Protein AF-A0A838S8C2-F1 (afdb_monomer_lite)

Secondary structure (DSSP, 8-state):
--TTHHHHHHHHHHHH-GGGTT--EE---HHHHHHHHHTT--EE-HHHHHHHHHHHTSS-HHHHHHHHHHHHHTT------SSGGGGG-

Radius of gyration: 14.77 Å; chains: 1; bounding box: 33×30×34 Å

Sequence (89 aa):
PLQHLGEAETCVVIKEWAAFDGSWWISDDREALRYARFQGITTYETIDLLSMAVADGDVTDKQAYEVVLHMSEKGRSLRLPRSASDLRR

pLDDT: mean 92.34, std 7.64, range [55.12, 98.38]

Foldseek 3Di:
DCPCVVLVVVLCCCQPPPVNDQPEAEDQPPVSVVVSVVSVHHYDYLLLVQLVCCCVVVDPLVVSLVVQVVCVVVVDNHDHDPDSVVSPD

Structure (mmCIF, N/CA/C/O backbone):
data_AF-A0A838S8C2-F1
#
_entry.id   AF-A0A838S8C2-F1
#
loop_
_atom_site.group_PDB
_atom_site.id
_atom_site.type_symbol
_atom_site.label_atom_id
_atom_site.label_alt_id
_atom_site.label_comp_id
_atom_site.label_asym_id
_atom_site.label_entity_id
_atom_site.label_seq_id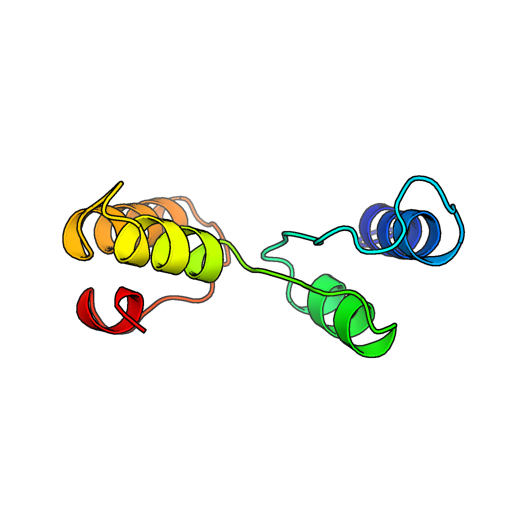
_atom_site.pdbx_PDB_ins_code
_atom_site.Cartn_x
_atom_site.Cartn_y
_atom_site.Cartn_z
_atom_site.occupancy
_atom_site.B_iso_or_equiv
_atom_site.auth_seq_id
_atom_site.auth_comp_id
_atom_site.auth_asym_id
_atom_site.auth_atom_id
_atom_site.pdbx_PDB_model_num
ATOM 1 N N . PRO A 1 1 ? 16.153 16.459 -6.404 1.00 55.12 1 PRO A N 1
ATOM 2 C CA . PRO A 1 1 ? 15.523 15.821 -7.588 1.00 55.12 1 PRO A CA 1
ATOM 3 C C . PRO A 1 1 ? 15.863 14.315 -7.744 1.00 55.12 1 PRO A C 1
ATOM 5 O O . PRO A 1 1 ? 16.077 13.852 -8.854 1.00 55.12 1 PRO A O 1
ATOM 8 N N . LEU A 1 2 ? 15.878 13.546 -6.641 1.00 60.09 2 LEU A N 1
ATOM 9 C CA . LEU A 1 2 ? 16.083 12.080 -6.629 1.00 60.09 2 LEU A CA 1
ATOM 10 C C . LEU A 1 2 ? 15.059 11.354 -5.735 1.00 60.09 2 LEU A C 1
ATOM 12 O O . LEU A 1 2 ? 15.156 10.153 -5.530 1.00 60.09 2 LEU A O 1
ATOM 16 N N . GLN A 1 3 ? 14.093 12.090 -5.174 1.00 64.75 3 GLN A N 1
ATOM 17 C CA . GLN A 1 3 ? 13.230 11.611 -4.091 1.00 64.75 3 GLN A CA 1
ATOM 18 C C . GLN A 1 3 ? 12.249 10.505 -4.522 1.00 64.75 3 GLN A C 1
ATOM 20 O O . GLN A 1 3 ? 11.663 9.887 -3.649 1.00 64.75 3 GLN A O 1
ATOM 25 N N . HIS A 1 4 ? 12.126 10.235 -5.830 1.00 70.81 4 HIS A N 1
ATOM 26 C CA . HIS A 1 4 ? 11.259 9.189 -6.388 1.00 70.81 4 HIS A CA 1
ATOM 27 C C . HIS A 1 4 ? 11.937 8.360 -7.500 1.00 70.81 4 HIS A C 1
ATOM 29 O O . HIS A 1 4 ? 11.281 7.878 -8.427 1.00 70.81 4 HIS A O 1
ATOM 35 N N . LEU A 1 5 ? 13.278 8.292 -7.500 1.00 81.00 5 LEU A N 1
ATOM 36 C CA . LEU A 1 5 ? 14.010 7.616 -8.577 1.00 81.00 5 LEU A CA 1
ATOM 37 C C . LEU A 1 5 ? 13.734 6.106 -8.577 1.00 81.00 5 LEU A C 1
ATOM 39 O O . LEU A 1 5 ? 13.473 5.548 -9.637 1.00 81.00 5 LEU A O 1
ATOM 43 N N . GLY A 1 6 ? 13.724 5.469 -7.403 1.00 83.56 6 GLY A N 1
ATOM 44 C CA . GLY A 1 6 ? 13.500 4.025 -7.295 1.00 83.56 6 GLY A CA 1
ATOM 45 C C . GLY A 1 6 ? 12.097 3.609 -7.745 1.00 83.56 6 GLY A C 1
ATOM 46 O O . GLY A 1 6 ? 11.918 2.574 -8.382 1.00 83.56 6 GLY A O 1
ATOM 47 N N . GLU A 1 7 ? 11.093 4.441 -7.482 1.00 85.50 7 GLU A N 1
ATOM 48 C CA . GLU A 1 7 ? 9.711 4.248 -7.915 1.00 85.50 7 GLU A CA 1
ATOM 49 C C . GLU A 1 7 ? 9.585 4.370 -9.439 1.00 85.50 7 GLU A C 1
ATOM 51 O O . GLU A 1 7 ? 8.912 3.560 -10.081 1.00 85.50 7 GLU A O 1
ATOM 56 N N . ALA A 1 8 ? 10.277 5.343 -10.038 1.00 84.44 8 ALA A N 1
ATOM 57 C CA . ALA A 1 8 ? 10.338 5.490 -11.489 1.00 84.44 8 ALA A CA 1
ATOM 58 C C . ALA A 1 8 ? 11.077 4.316 -12.155 1.00 84.44 8 ALA A C 1
ATOM 60 O O . ALA A 1 8 ? 10.596 3.778 -13.152 1.00 84.44 8 ALA A O 1
ATOM 61 N N . GLU A 1 9 ? 12.204 3.879 -11.591 1.00 88.94 9 GLU A N 1
ATOM 62 C CA . GLU A 1 9 ? 12.953 2.706 -12.059 1.00 88.94 9 GLU A CA 1
ATOM 63 C C . GLU A 1 9 ? 12.114 1.427 -11.956 1.00 88.94 9 GLU A C 1
ATOM 65 O O . GLU A 1 9 ? 12.094 0.630 -12.892 1.00 88.94 9 GLU A O 1
ATOM 70 N N . THR A 1 10 ? 11.340 1.268 -10.879 1.00 90.44 10 THR A N 1
ATOM 71 C CA . THR A 1 10 ? 10.415 0.134 -10.711 1.00 90.44 10 THR A CA 1
ATOM 72 C C . THR A 1 10 ? 9.361 0.104 -11.818 1.00 90.44 10 THR A C 1
ATOM 74 O O . THR A 1 10 ? 9.104 -0.955 -12.389 1.00 90.44 10 THR A O 1
ATOM 77 N N . CYS A 1 11 ? 8.795 1.258 -12.195 1.00 88.81 11 CYS A N 1
ATOM 78 C CA . CYS A 1 11 ? 7.867 1.334 -13.329 1.00 88.81 11 CYS A CA 1
ATOM 79 C C . CYS A 1 11 ? 8.511 0.866 -14.636 1.00 88.81 11 CYS A C 1
ATOM 81 O O . CYS A 1 11 ? 7.874 0.163 -15.417 1.00 88.81 11 CYS A O 1
ATOM 83 N N . VAL A 1 12 ? 9.761 1.273 -14.883 1.00 89.44 12 VAL A N 1
ATOM 84 C CA . VAL A 1 12 ? 10.510 0.880 -16.084 1.00 89.44 12 VAL A CA 1
ATOM 85 C C . VAL A 1 12 ? 10.752 -0.626 -16.089 1.00 89.44 12 VAL A C 1
ATOM 87 O O . VAL A 1 12 ? 10.530 -1.267 -17.109 1.00 89.44 12 VAL A O 1
ATOM 90 N N . VAL A 1 13 ? 11.142 -1.207 -14.953 1.00 92.69 13 VAL A N 1
ATOM 91 C CA . VAL A 1 13 ? 11.341 -2.658 -14.827 1.00 92.69 13 VAL A CA 1
ATOM 92 C C . VAL A 1 13 ? 10.055 -3.420 -15.146 1.00 92.69 13 VAL A C 1
ATOM 94 O O . VAL A 1 13 ? 10.087 -4.323 -15.976 1.00 92.69 13 VAL A O 1
ATOM 97 N N . ILE A 1 14 ? 8.920 -3.039 -14.549 1.00 92.38 14 ILE A N 1
ATOM 98 C CA . ILE A 1 14 ? 7.635 -3.722 -14.783 1.00 92.38 14 ILE A CA 1
ATOM 99 C C . ILE A 1 14 ? 7.204 -3.617 -16.251 1.00 92.38 14 ILE A C 1
ATOM 101 O O . ILE A 1 14 ? 6.668 -4.571 -16.805 1.00 92.38 14 ILE A O 1
ATOM 105 N N . LYS A 1 15 ? 7.434 -2.464 -16.884 1.00 89.62 15 LYS A N 1
ATOM 106 C CA . LYS A 1 15 ? 6.971 -2.196 -18.248 1.00 89.62 15 LYS A CA 1
ATOM 107 C C . LYS A 1 15 ? 7.853 -2.820 -19.329 1.00 89.62 15 LYS A C 1
ATOM 109 O O . LYS A 1 15 ? 7.343 -3.290 -20.339 1.00 89.62 15 LYS A O 1
ATOM 114 N N . GLU A 1 16 ? 9.168 -2.766 -19.152 1.00 92.12 16 GLU A N 1
ATOM 115 C CA . GLU A 1 16 ? 10.117 -3.070 -20.226 1.00 92.12 16 GLU A CA 1
ATOM 116 C C . GLU A 1 16 ? 10.692 -4.488 -20.120 1.00 92.12 16 GLU A C 1
ATOM 118 O O . GLU A 1 16 ? 11.199 -5.029 -21.104 1.00 92.12 16 GLU A O 1
ATOM 123 N N . TRP A 1 17 ? 10.664 -5.108 -18.936 1.00 95.19 17 TRP A N 1
ATOM 124 C CA . TRP A 1 17 ? 11.247 -6.433 -18.745 1.00 95.19 17 TRP A CA 1
ATOM 125 C C . TRP A 1 17 ? 10.152 -7.493 -18.790 1.00 95.19 17 TRP A C 1
ATOM 127 O O . TRP A 1 17 ? 9.346 -7.607 -17.872 1.00 95.19 17 TRP A O 1
ATOM 137 N N . ALA A 1 18 ? 10.189 -8.345 -19.818 1.00 92.69 18 ALA A N 1
ATOM 138 C CA . ALA A 1 18 ? 9.193 -9.401 -20.034 1.00 92.69 18 ALA A CA 1
ATOM 139 C C . ALA A 1 18 ? 8.986 -10.337 -18.824 1.00 92.69 18 ALA A C 1
ATOM 141 O O . ALA A 1 18 ? 7.913 -10.905 -18.665 1.00 92.69 18 ALA A O 1
ATOM 142 N N . ALA A 1 19 ? 9.992 -10.488 -17.956 1.00 96.00 19 ALA A N 1
ATOM 143 C CA . ALA A 1 19 ? 9.890 -11.293 -16.737 1.00 96.00 19 ALA A CA 1
ATOM 144 C C . ALA A 1 19 ? 8.908 -10.724 -15.692 1.00 96.00 19 ALA A C 1
ATOM 146 O O . ALA A 1 19 ? 8.499 -11.457 -14.796 1.00 96.00 19 ALA A O 1
ATOM 147 N N . PHE A 1 20 ? 8.556 -9.441 -15.794 1.00 92.88 20 PHE A N 1
ATOM 148 C CA . PHE A 1 20 ? 7.666 -8.742 -14.869 1.00 92.88 20 PHE A CA 1
ATOM 149 C C . PHE A 1 20 ? 6.351 -8.290 -15.519 1.00 92.88 20 PHE A C 1
ATOM 151 O O . PHE A 1 20 ? 5.548 -7.636 -14.849 1.00 92.88 20 PHE A O 1
ATOM 158 N N . ASP A 1 21 ? 6.095 -8.668 -16.774 1.00 90.62 21 ASP A N 1
ATOM 159 C CA . ASP A 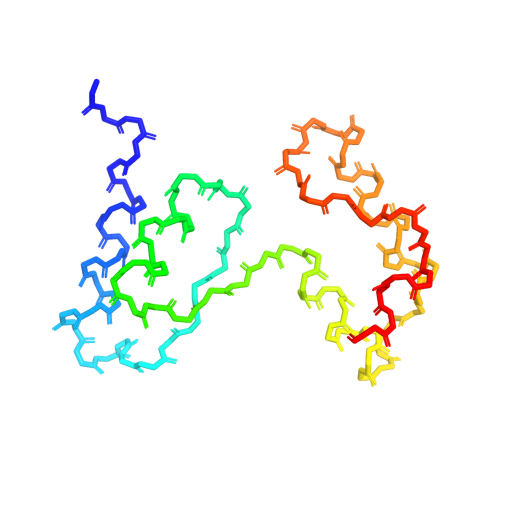1 21 ? 4.834 -8.361 -17.448 1.00 90.62 21 ASP A CA 1
ATOM 160 C C . ASP A 1 21 ? 3.633 -8.918 -16.661 1.00 90.62 21 ASP A C 1
ATOM 162 O O . ASP A 1 21 ? 3.666 -10.032 -16.132 1.00 90.62 21 ASP A O 1
ATOM 166 N N . GLY A 1 22 ? 2.583 -8.107 -16.527 1.00 88.88 22 GLY A N 1
ATOM 167 C CA . GLY A 1 22 ? 1.399 -8.435 -15.725 1.00 88.88 22 GLY A CA 1
ATOM 168 C C . GLY A 1 22 ? 1.585 -8.395 -14.200 1.00 88.88 22 GLY A C 1
ATOM 169 O O . GLY A 1 22 ? 0.635 -8.698 -13.474 1.00 88.88 22 GLY A O 1
ATOM 170 N N . SER A 1 23 ? 2.760 -8.009 -13.686 1.00 93.75 23 SER A N 1
ATOM 171 C CA . SER A 1 23 ? 2.975 -7.872 -12.238 1.00 93.75 23 SER A CA 1
ATOM 172 C C . SER A 1 23 ? 2.088 -6.788 -11.626 1.00 93.75 23 SER A C 1
ATOM 174 O O . SER A 1 23 ? 1.812 -5.751 -12.232 1.00 93.75 23 SER A O 1
ATOM 176 N N . TRP A 1 24 ? 1.689 -6.998 -10.373 1.00 94.31 24 TRP A N 1
ATOM 177 C CA . TRP A 1 24 ? 1.041 -5.969 -9.567 1.00 94.31 24 TRP A CA 1
ATOM 178 C C . TRP A 1 24 ? 2.087 -5.134 -8.845 1.00 94.31 24 TRP A C 1
ATOM 180 O O . TRP A 1 24 ? 3.013 -5.679 -8.243 1.00 94.31 24 TRP A O 1
ATOM 190 N N . TRP A 1 25 ? 1.907 -3.816 -8.842 1.00 94.81 25 TRP A N 1
ATOM 191 C CA . TRP A 1 25 ? 2.734 -2.935 -8.029 1.00 94.81 25 TRP A CA 1
ATOM 192 C C . TRP A 1 25 ? 1.985 -2.447 -6.792 1.00 94.81 25 TRP A C 1
ATOM 194 O O . TRP A 1 25 ? 0.957 -1.777 -6.888 1.00 94.81 25 TRP A O 1
ATOM 204 N N . ILE A 1 26 ? 2.514 -2.780 -5.617 1.00 94.44 26 ILE A N 1
ATOM 205 C CA . ILE A 1 26 ? 1.946 -2.379 -4.332 1.00 94.44 26 ILE A CA 1
ATOM 206 C C . ILE A 1 26 ? 2.756 -1.211 -3.768 1.00 94.44 26 ILE A C 1
ATOM 208 O O . ILE A 1 26 ? 3.971 -1.319 -3.604 1.00 94.44 26 ILE A O 1
ATOM 212 N N . SER A 1 27 ? 2.089 -0.102 -3.460 1.00 93.25 27 SER A N 1
ATOM 213 C CA . SER A 1 27 ? 2.689 1.062 -2.798 1.00 93.25 27 SER A CA 1
ATOM 214 C C . SER A 1 27 ? 1.605 1.877 -2.094 1.00 93.25 27 SER A C 1
ATOM 216 O O . SER A 1 27 ? 0.442 1.787 -2.463 1.00 93.25 27 SER A O 1
ATOM 218 N N . ASP A 1 28 ? 1.984 2.696 -1.113 1.00 92.25 28 ASP A N 1
ATOM 219 C CA . ASP A 1 28 ? 1.119 3.737 -0.533 1.00 92.25 28 ASP A CA 1
ATOM 220 C C . ASP A 1 28 ? 1.592 5.160 -0.919 1.00 92.25 28 ASP A C 1
ATOM 222 O O . ASP A 1 28 ? 1.006 6.162 -0.500 1.00 92.25 28 ASP A O 1
ATOM 226 N N . ASP A 1 29 ? 2.644 5.279 -1.745 1.00 91.06 29 ASP A N 1
ATOM 227 C CA . ASP A 1 29 ? 3.083 6.562 -2.307 1.00 91.06 29 ASP A CA 1
ATOM 228 C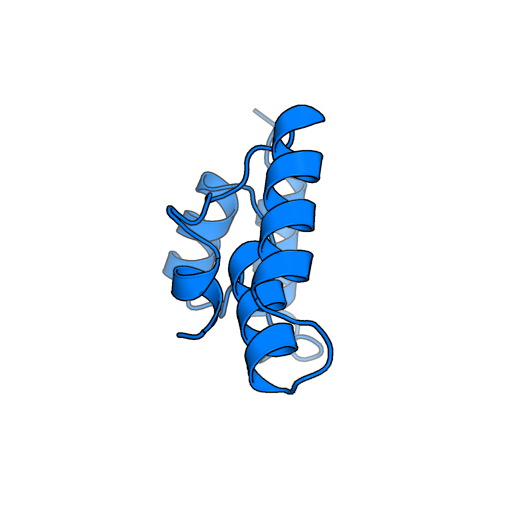 C . ASP A 1 29 ? 2.129 7.004 -3.426 1.00 91.06 29 ASP A C 1
ATOM 230 O O . ASP A 1 29 ? 2.062 6.419 -4.510 1.00 91.06 29 ASP A O 1
ATOM 234 N N . ARG A 1 30 ? 1.393 8.086 -3.166 1.00 89.00 30 ARG A N 1
ATOM 235 C CA . ARG A 1 30 ? 0.362 8.605 -4.072 1.00 89.00 30 ARG A CA 1
ATOM 236 C C . ARG A 1 30 ? 0.901 9.061 -5.424 1.00 89.00 30 ARG A C 1
ATOM 238 O O . ARG A 1 30 ? 0.213 8.868 -6.427 1.00 89.00 30 ARG A O 1
ATOM 245 N N . GLU A 1 31 ? 2.077 9.680 -5.464 1.00 89.31 31 GLU A N 1
ATOM 246 C CA . GLU A 1 31 ? 2.638 10.200 -6.713 1.00 89.31 31 GLU A CA 1
ATOM 247 C C . GLU A 1 31 ? 3.198 9.053 -7.559 1.00 89.31 31 GLU A C 1
ATOM 249 O O . GLU A 1 31 ? 2.930 8.987 -8.762 1.00 89.31 31 GLU A O 1
ATOM 254 N N . ALA A 1 32 ? 3.864 8.088 -6.918 1.00 90.50 32 ALA A N 1
ATOM 255 C CA . ALA A 1 32 ? 4.326 6.868 -7.571 1.00 90.50 32 ALA A CA 1
ATOM 256 C C . ALA A 1 32 ? 3.159 6.079 -8.188 1.00 90.50 32 ALA A C 1
ATOM 258 O O . ALA A 1 32 ? 3.181 5.754 -9.376 1.00 90.50 32 ALA A O 1
ATOM 259 N N . LEU A 1 33 ? 2.089 5.852 -7.418 1.00 92.44 33 LEU A N 1
ATOM 260 C CA . LEU A 1 33 ? 0.887 5.159 -7.890 1.00 92.44 33 LEU A CA 1
ATOM 261 C C . LEU A 1 33 ? 0.174 5.911 -9.014 1.00 92.44 33 LEU A C 1
ATOM 263 O O . LEU A 1 33 ? -0.334 5.293 -9.951 1.00 92.44 33 LEU A O 1
ATOM 267 N N . ARG A 1 34 ? 0.108 7.247 -8.945 1.00 91.44 34 ARG A N 1
ATOM 268 C CA . ARG A 1 34 ? -0.469 8.059 -10.025 1.00 91.44 34 ARG A CA 1
ATOM 269 C C . ARG A 1 34 ? 0.297 7.831 -11.327 1.00 91.44 34 ARG A C 1
ATOM 271 O O . ARG A 1 34 ? -0.335 7.621 -12.362 1.00 91.44 34 ARG A O 1
ATOM 278 N N . TYR A 1 35 ? 1.627 7.860 -11.275 1.00 90.88 35 TYR A N 1
ATOM 279 C CA . TYR A 1 35 ? 2.457 7.621 -12.451 1.00 90.88 35 TYR A CA 1
ATOM 280 C C . TYR A 1 35 ? 2.339 6.175 -12.958 1.00 90.88 35 TYR A C 1
ATOM 282 O O . TYR A 1 35 ? 2.138 5.969 -14.153 1.00 90.88 35 TYR A O 1
ATOM 290 N N . ALA A 1 36 ? 2.356 5.184 -12.064 1.00 92.75 36 ALA A N 1
ATOM 291 C CA . ALA A 1 36 ? 2.150 3.771 -12.389 1.00 92.75 36 ALA A CA 1
ATOM 292 C C . ALA A 1 36 ? 0.872 3.528 -13.200 1.00 92.75 36 ALA A C 1
ATOM 294 O O . ALA A 1 36 ? 0.896 2.926 -14.272 1.00 92.75 36 ALA A O 1
ATOM 295 N N . ARG A 1 37 ? -0.249 4.051 -12.685 1.00 94.19 37 ARG A N 1
ATOM 296 C CA . ARG A 1 37 ? -1.574 3.919 -13.294 1.00 94.19 37 ARG A CA 1
ATOM 297 C C . ARG A 1 37 ? -1.606 4.603 -14.654 1.00 94.19 37 ARG A C 1
ATOM 299 O O . ARG A 1 37 ? -2.174 4.060 -15.594 1.00 94.19 37 ARG A O 1
ATOM 306 N N . PHE A 1 38 ? -0.952 5.760 -14.783 1.00 91.81 38 PHE A N 1
ATOM 307 C CA . PHE A 1 38 ? -0.791 6.439 -16.069 1.00 91.81 38 PHE A CA 1
ATOM 308 C C . PHE A 1 38 ? 0.015 5.606 -17.083 1.00 91.81 38 PHE A C 1
ATOM 310 O O . PHE A 1 38 ? -0.283 5.649 -18.273 1.00 91.81 38 PHE A O 1
ATOM 317 N N . GLN A 1 39 ? 0.984 4.808 -16.627 1.00 91.12 39 GLN A N 1
ATOM 318 C CA . GLN A 1 39 ? 1.729 3.860 -17.467 1.00 91.12 39 GLN A CA 1
ATOM 319 C C . GLN A 1 39 ? 0.977 2.543 -17.739 1.00 91.12 39 GLN A C 1
ATOM 321 O O . GLN A 1 39 ? 1.509 1.687 -18.439 1.00 91.12 39 GLN A O 1
ATOM 326 N N . GLY A 1 40 ? -0.243 2.369 -17.216 1.00 92.56 40 GLY A N 1
ATOM 327 C CA . GLY A 1 40 ? -1.039 1.151 -17.389 1.00 92.56 40 GLY A CA 1
ATOM 328 C C . GLY A 1 40 ? -0.666 0.001 -16.448 1.00 92.56 40 GLY A C 1
ATOM 329 O O . GLY A 1 40 ? -1.147 -1.112 -16.639 1.00 92.56 40 GLY A O 1
ATOM 330 N N . ILE A 1 41 ? 0.160 0.248 -15.428 1.00 94.62 41 ILE A N 1
ATOM 331 C CA . ILE A 1 41 ? 0.538 -0.767 -14.437 1.00 94.62 41 ILE A CA 1
ATOM 332 C C . ILE A 1 41 ? -0.624 -0.970 -13.459 1.00 94.62 41 ILE A C 1
ATOM 334 O O . ILE A 1 41 ? -1.159 -0.005 -12.905 1.00 94.62 41 ILE A O 1
ATOM 338 N N . THR A 1 42 ? -1.009 -2.226 -13.216 1.00 95.75 42 THR A N 1
ATOM 339 C CA . THR A 1 42 ? -1.980 -2.565 -12.168 1.00 95.75 42 THR A CA 1
ATOM 340 C C . THR A 1 42 ? -1.370 -2.292 -10.799 1.00 95.75 42 THR A C 1
ATOM 342 O O . THR A 1 42 ? -0.312 -2.822 -10.463 1.00 95.75 42 THR A O 1
ATOM 345 N N . THR A 1 43 ? -2.051 -1.479 -9.993 1.00 96.12 43 THR A N 1
ATOM 346 C CA . THR A 1 43 ? -1.551 -1.078 -8.677 1.00 96.12 43 THR A CA 1
ATOM 347 C C . THR A 1 43 ? -2.525 -1.368 -7.555 1.00 96.12 43 THR A C 1
ATOM 349 O O . THR A 1 43 ? -3.721 -1.135 -7.735 1.00 96.12 43 THR A O 1
ATOM 352 N N . TYR A 1 44 ? -1.990 -1.690 -6.382 1.00 96.19 44 TYR A N 1
ATOM 353 C CA . TYR A 1 44 ? -2.744 -1.828 -5.139 1.00 96.19 44 TYR A CA 1
ATOM 354 C C . TYR A 1 44 ? -2.101 -1.011 -4.013 1.00 96.19 44 TYR A C 1
ATOM 356 O O . TYR A 1 44 ? -0.890 -0.801 -3.986 1.00 96.19 44 TYR A O 1
ATOM 364 N N . GLU A 1 45 ? -2.923 -0.547 -3.085 1.00 95.75 45 GLU A N 1
ATOM 365 C CA . GLU A 1 45 ? -2.517 0.090 -1.831 1.00 95.75 45 GLU A CA 1
ATOM 366 C C . GLU A 1 45 ? -2.670 -0.906 -0.667 1.00 95.75 45 GLU A C 1
ATOM 368 O O . GLU A 1 45 ? -3.342 -1.933 -0.798 1.00 95.75 45 GLU A O 1
ATOM 373 N N . THR A 1 46 ? -2.105 -0.601 0.507 1.00 95.50 46 THR A N 1
ATOM 374 C CA . THR A 1 46 ? -2.226 -1.468 1.699 1.00 95.50 46 THR A CA 1
ATOM 375 C C . THR A 1 46 ? -3.687 -1.786 2.034 1.00 95.50 46 THR A C 1
ATOM 377 O O . THR A 1 46 ? -4.028 -2.914 2.389 1.00 95.50 46 THR A O 1
ATOM 380 N N . ILE A 1 47 ? -4.572 -0.797 1.894 1.00 96.00 47 ILE A N 1
ATOM 381 C CA . ILE A 1 47 ? -6.008 -0.969 2.133 1.00 96.00 47 ILE A CA 1
ATOM 382 C C . ILE A 1 47 ? -6.640 -1.984 1.171 1.00 96.00 47 ILE A C 1
ATOM 384 O O . ILE A 1 47 ? -7.528 -2.719 1.584 1.00 96.00 47 ILE A O 1
ATOM 388 N N . ASP A 1 48 ? -6.178 -2.059 -0.079 1.00 96.62 48 ASP A N 1
ATOM 389 C CA . ASP A 1 48 ? -6.730 -2.999 -1.054 1.00 96.62 48 ASP A CA 1
ATOM 390 C C . ASP A 1 48 ? -6.303 -4.435 -0.715 1.00 96.62 48 ASP A C 1
ATOM 392 O O . ASP A 1 48 ? -7.116 -5.353 -0.800 1.00 96.62 48 ASP A O 1
ATOM 396 N N . LEU A 1 49 ? -5.061 -4.626 -0.247 1.00 96.44 49 LEU A N 1
ATOM 397 C CA . LEU A 1 49 ? -4.592 -5.928 0.248 1.00 96.44 49 LEU A CA 1
ATOM 398 C C . LEU A 1 49 ? -5.414 -6.417 1.441 1.00 96.44 49 LEU A C 1
ATOM 400 O O . LEU A 1 49 ? -5.757 -7.593 1.528 1.00 96.44 49 LEU A O 1
ATOM 404 N N . LEU A 1 50 ? -5.741 -5.508 2.357 1.00 97.31 50 LEU A N 1
ATOM 405 C CA . LEU A 1 50 ? -6.561 -5.832 3.515 1.00 97.31 50 LEU A CA 1
ATOM 406 C C . LEU A 1 50 ? -8.006 -6.144 3.125 1.00 97.31 50 LEU A C 1
ATOM 408 O O . LEU A 1 50 ? -8.576 -7.073 3.687 1.00 97.31 50 LEU A O 1
ATOM 412 N N . SER A 1 51 ? -8.581 -5.434 2.152 1.00 97.56 51 SER A N 1
ATOM 413 C CA . SER A 1 51 ? -9.898 -5.791 1.614 1.00 97.56 51 SER A CA 1
ATOM 414 C C . SER A 1 51 ? -9.896 -7.182 0.975 1.00 97.56 51 SER A C 1
ATOM 416 O O . SER A 1 51 ? -10.819 -7.954 1.219 1.00 97.56 51 SER A O 1
ATOM 418 N N . MET A 1 52 ? -8.846 -7.544 0.224 1.00 97.38 52 MET A N 1
ATOM 419 C CA . MET A 1 52 ? -8.707 -8.896 -0.337 1.00 97.38 52 MET A CA 1
ATOM 420 C C . MET A 1 52 ? -8.631 -9.960 0.766 1.00 97.38 52 MET A C 1
ATOM 422 O O . MET A 1 52 ? -9.391 -10.920 0.735 1.00 97.38 52 MET A O 1
ATOM 426 N N . ALA A 1 53 ? -7.819 -9.741 1.804 1.00 97.69 53 ALA A N 1
ATOM 427 C CA . ALA A 1 53 ? -7.728 -10.662 2.939 1.00 97.69 53 ALA A CA 1
ATOM 428 C C . ALA A 1 53 ? -9.057 -10.800 3.714 1.00 97.69 53 ALA A C 1
ATOM 430 O O . ALA A 1 53 ? -9.377 -11.871 4.228 1.00 97.69 53 ALA A O 1
ATOM 431 N N . VAL A 1 54 ? -9.855 -9.728 3.799 1.00 98.25 54 VAL A N 1
ATOM 432 C CA . VAL A 1 54 ? -11.210 -9.782 4.376 1.00 98.25 54 VAL A CA 1
ATOM 433 C C . VAL A 1 54 ? -12.159 -10.580 3.484 1.00 98.25 54 VAL A C 1
ATOM 435 O O . VAL A 1 54 ? -12.944 -11.377 3.997 1.00 98.25 54 VAL A O 1
ATOM 438 N N . ALA A 1 55 ? -12.099 -10.376 2.166 1.00 97.62 55 ALA A N 1
ATOM 439 C CA . ALA A 1 55 ? -12.930 -11.089 1.200 1.00 97.62 55 ALA A CA 1
ATOM 440 C C . ALA A 1 55 ? -12.631 -12.598 1.182 1.00 97.62 55 ALA A C 1
ATOM 442 O O . ALA A 1 55 ? -13.563 -13.400 1.111 1.00 97.62 55 ALA A O 1
ATOM 443 N N . ASP A 1 56 ? -11.359 -12.971 1.330 1.00 97.62 56 ASP A N 1
ATOM 444 C CA . ASP A 1 56 ? -10.904 -14.364 1.393 1.00 97.62 56 ASP A CA 1
ATOM 445 C C . ASP A 1 56 ? -11.165 -15.018 2.764 1.00 97.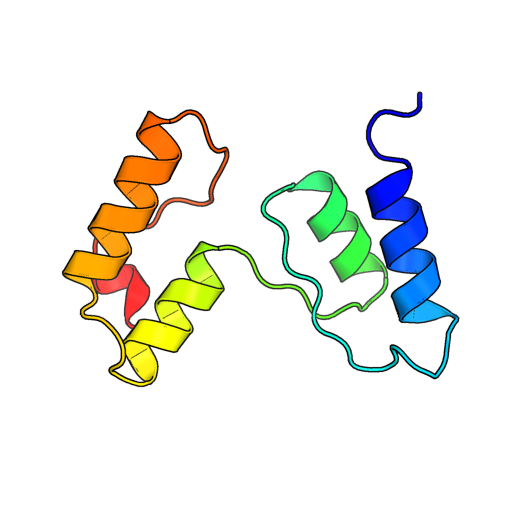62 56 ASP A C 1
ATOM 447 O O . ASP A 1 56 ? -11.118 -16.241 2.903 1.00 97.62 56 ASP A O 1
ATOM 451 N N . GLY A 1 57 ? -11.512 -14.220 3.781 1.00 97.44 57 GLY A N 1
ATOM 452 C CA . GLY A 1 57 ? -11.800 -14.694 5.136 1.00 97.44 57 GLY A CA 1
ATOM 453 C C . GLY A 1 57 ? -10.558 -14.944 5.997 1.00 97.44 57 GLY A C 1
ATOM 454 O O . GLY A 1 57 ? -10.689 -15.500 7.089 1.00 97.44 57 GLY A O 1
ATOM 455 N N . ASP A 1 58 ? -9.379 -14.505 5.550 1.00 98.12 58 ASP A N 1
ATOM 456 C CA . ASP A 1 58 ? -8.117 -14.608 6.294 1.00 98.12 58 ASP A CA 1
ATOM 457 C C . ASP A 1 58 ? -8.124 -13.738 7.558 1.00 98.12 58 ASP A C 1
ATOM 459 O O . ASP A 1 58 ? -7.538 -14.089 8.586 1.00 98.12 58 ASP A O 1
ATOM 463 N N . VAL A 1 59 ? -8.802 -12.588 7.489 1.00 98.00 59 VAL A N 1
ATOM 464 C CA . VAL A 1 59 ? -8.988 -11.663 8.612 1.00 98.00 59 VAL A CA 1
ATOM 465 C C . VAL A 1 59 ? -10.409 -11.115 8.635 1.00 98.00 59 VAL A C 1
ATOM 467 O O . VAL A 1 59 ? -11.081 -10.994 7.615 1.00 98.00 59 VAL A O 1
ATOM 470 N N . THR A 1 60 ? -10.880 -10.725 9.817 1.00 98.38 60 THR A N 1
ATOM 471 C CA . THR A 1 60 ? -12.129 -9.960 9.926 1.00 98.38 60 THR A CA 1
ATOM 472 C C . THR A 1 60 ? -11.922 -8.507 9.499 1.00 98.38 60 THR A C 1
ATOM 474 O O . THR A 1 60 ? -10.838 -7.940 9.653 1.00 98.38 60 THR A O 1
ATOM 477 N N . ASP A 1 61 ? -12.994 -7.860 9.042 1.00 98.19 61 ASP A N 1
ATOM 478 C CA . ASP A 1 61 ? -13.011 -6.433 8.703 1.00 98.19 61 ASP A CA 1
ATOM 479 C C . ASP A 1 61 ? -12.560 -5.536 9.872 1.00 98.19 61 ASP A C 1
ATOM 481 O O . ASP A 1 61 ? -11.868 -4.538 9.668 1.00 98.19 61 ASP A O 1
ATOM 485 N N . LYS A 1 62 ? -12.885 -5.918 11.113 1.00 98.31 62 LYS A N 1
ATOM 486 C CA . LYS A 1 62 ? -12.424 -5.241 12.336 1.00 98.31 62 LYS A CA 1
ATOM 487 C C . LYS A 1 62 ? -10.913 -5.346 12.539 1.00 98.31 62 LYS A C 1
ATOM 489 O O . LYS A 1 62 ? -10.278 -4.325 12.774 1.00 98.31 62 LYS A O 1
ATOM 494 N N . GLN A 1 63 ? -10.341 -6.546 12.415 1.00 98.25 63 GLN A N 1
ATOM 495 C CA . GLN A 1 63 ? -8.891 -6.746 12.545 1.00 98.25 63 GLN A CA 1
ATOM 496 C C . GLN A 1 63 ? -8.132 -5.959 11.474 1.00 98.25 63 GLN A C 1
ATOM 498 O O . GLN A 1 63 ? -7.154 -5.279 11.771 1.00 98.25 63 GLN A O 1
ATOM 503 N N . ALA A 1 64 ? -8.616 -6.001 10.233 1.00 97.81 64 ALA A N 1
ATOM 504 C CA . ALA A 1 64 ? -8.036 -5.243 9.137 1.00 97.81 64 ALA A CA 1
ATOM 505 C C . ALA A 1 64 ? -8.112 -3.722 9.385 1.00 97.81 64 ALA A C 1
ATOM 507 O O . ALA A 1 64 ? -7.129 -3.008 9.189 1.00 97.81 64 ALA A O 1
ATOM 508 N N . TYR A 1 65 ? -9.241 -3.225 9.896 1.00 97.88 65 TYR A N 1
ATOM 509 C CA . TYR A 1 65 ? -9.404 -1.818 10.269 1.00 97.88 65 TYR A CA 1
ATOM 510 C C . TYR A 1 65 ? -8.425 -1.381 11.369 1.00 97.88 65 TYR A C 1
ATOM 512 O O . TYR A 1 65 ? -7.788 -0.334 11.249 1.00 97.88 65 TYR A O 1
ATOM 520 N N . GLU A 1 66 ? -8.257 -2.199 12.411 1.00 97.62 66 GLU A N 1
ATOM 521 C CA . GLU A 1 66 ? -7.298 -1.952 13.494 1.00 97.62 66 GLU A CA 1
ATOM 522 C C . GLU A 1 66 ? -5.854 -1.880 12.979 1.00 97.62 66 GLU A C 1
ATOM 524 O O . GLU A 1 66 ? -5.098 -1.000 13.393 1.00 97.62 66 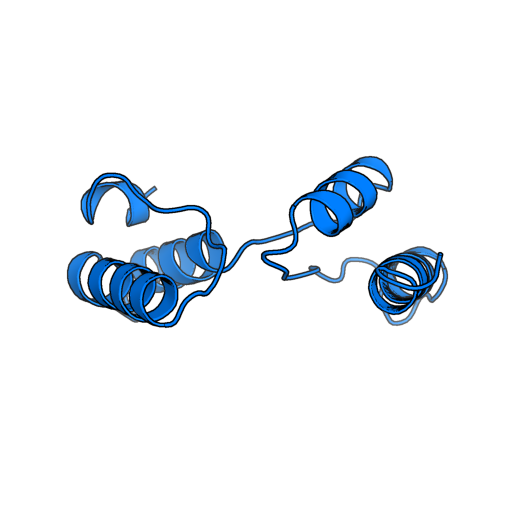GLU A O 1
ATOM 529 N N . VAL A 1 67 ? -5.477 -2.745 12.029 1.00 96.75 67 VAL A N 1
ATOM 530 C CA . VAL A 1 67 ? -4.152 -2.704 11.390 1.00 96.75 67 VAL A CA 1
ATOM 531 C C . VAL A 1 67 ? -3.926 -1.371 10.674 1.00 96.75 67 VAL A C 1
ATOM 533 O O . VAL A 1 67 ? -2.886 -0.742 10.887 1.00 96.75 67 VAL A O 1
ATOM 536 N N . VAL A 1 68 ? -4.893 -0.899 9.877 1.00 95.81 68 VAL A N 1
ATOM 537 C CA . VAL A 1 68 ? -4.764 0.381 9.156 1.00 95.81 68 VAL A CA 1
ATOM 538 C C . VAL A 1 68 ? -4.611 1.554 10.125 1.00 95.81 68 VAL A C 1
ATOM 540 O O . VAL A 1 68 ? -3.746 2.410 9.921 1.00 95.81 68 VAL A O 1
ATOM 543 N N . LEU A 1 69 ? -5.406 1.585 11.199 1.00 96.38 69 LEU A N 1
ATOM 544 C CA . LEU A 1 69 ? -5.301 2.629 12.219 1.00 96.38 69 LEU A CA 1
ATOM 545 C C . LEU A 1 69 ? -3.934 2.612 12.904 1.00 96.38 69 LEU A C 1
ATOM 547 O O . LEU A 1 69 ? -3.274 3.645 12.975 1.00 96.38 69 LEU A O 1
ATOM 551 N N . HIS A 1 70 ? -3.453 1.441 13.318 1.00 96.94 70 HIS A N 1
ATOM 552 C CA . HIS A 1 70 ? -2.164 1.317 13.996 1.00 96.94 70 HIS A CA 1
ATOM 553 C C . HIS A 1 70 ? -0.988 1.694 13.072 1.00 96.94 70 HIS A C 1
ATOM 555 O O . HIS A 1 70 ? 0.003 2.284 13.509 1.00 96.94 70 HIS A O 1
ATOM 561 N N . MET A 1 71 ? -1.078 1.406 11.769 1.00 95.56 71 MET A N 1
ATOM 562 C CA . MET A 1 71 ? -0.091 1.888 10.796 1.00 95.56 71 MET A CA 1
ATOM 563 C C . MET A 1 71 ? -0.132 3.414 10.656 1.00 95.56 71 MET A C 1
ATOM 565 O O . MET A 1 71 ? 0.925 4.051 10.633 1.00 95.56 71 MET A O 1
ATOM 569 N N . SER A 1 72 ? -1.329 4.004 10.612 1.00 95.31 72 SER A N 1
ATOM 570 C CA . SER A 1 72 ? -1.513 5.458 10.572 1.00 95.31 72 SER A CA 1
ATOM 571 C C . SER A 1 72 ? -0.949 6.144 11.817 1.00 95.31 72 SER A C 1
ATOM 573 O O . SER A 1 72 ? -0.268 7.160 11.700 1.00 95.31 72 SER A O 1
ATOM 575 N N . GLU A 1 73 ? -1.183 5.586 13.006 1.00 96.44 73 GLU A N 1
ATOM 576 C CA . GLU A 1 73 ? -0.652 6.091 14.281 1.00 96.44 73 GLU A CA 1
ATOM 577 C C . GLU A 1 73 ? 0.881 6.072 14.319 1.00 96.44 73 GLU A C 1
ATOM 579 O O . GLU A 1 73 ? 1.508 6.945 14.914 1.00 96.44 73 GLU A O 1
ATOM 584 N N . LYS A 1 74 ? 1.502 5.119 13.614 1.00 96.69 74 LYS A N 1
ATOM 585 C CA . LYS A 1 74 ? 2.958 5.046 13.416 1.00 96.69 74 LYS A CA 1
ATOM 586 C C . LYS A 1 74 ? 3.478 5.986 12.321 1.00 96.69 74 LYS A C 1
ATOM 588 O O . LYS A 1 74 ? 4.643 5.888 11.940 1.00 96.69 74 LYS A O 1
ATOM 593 N N . GLY A 1 75 ? 2.636 6.881 11.806 1.00 93.75 75 GLY A N 1
ATOM 594 C CA . GLY A 1 75 ? 3.009 7.887 10.815 1.00 93.75 75 GLY A CA 1
ATOM 595 C C . GLY A 1 75 ? 3.092 7.365 9.380 1.00 93.75 75 GLY A C 1
ATOM 596 O O . GLY A 1 75 ? 3.730 8.002 8.544 1.00 93.75 75 GLY A O 1
ATOM 597 N N . ARG A 1 76 ? 2.481 6.213 9.065 1.00 90.62 76 ARG A N 1
ATOM 598 C CA . ARG A 1 76 ? 2.365 5.752 7.673 1.00 90.62 76 ARG A CA 1
ATOM 599 C C . ARG A 1 76 ? 1.272 6.540 6.952 1.00 90.62 76 ARG A C 1
ATOM 601 O O . ARG A 1 76 ? 0.143 6.630 7.426 1.00 90.62 76 ARG A O 1
ATOM 608 N N . SER A 1 77 ? 1.601 7.065 5.777 1.00 89.81 77 SER A N 1
ATOM 609 C CA . SER A 1 77 ? 0.658 7.778 4.912 1.00 89.81 77 SER A CA 1
ATOM 610 C C . SER A 1 77 ? -0.189 6.793 4.108 1.00 89.81 77 SER A C 1
ATOM 612 O O . SER A 1 77 ? 0.140 6.489 2.969 1.00 89.81 77 SER A O 1
ATOM 614 N N . LEU A 1 78 ? -1.273 6.291 4.700 1.00 91.75 78 LEU A N 1
ATOM 615 C CA . LEU A 1 78 ? -2.190 5.340 4.064 1.00 91.75 78 LEU A CA 1
ATOM 616 C C . LEU A 1 78 ? -3.488 6.012 3.609 1.00 91.75 78 LEU A C 1
ATOM 618 O O . LEU A 1 78 ? -3.918 7.034 4.158 1.00 91.75 78 LEU A O 1
ATOM 622 N N . ARG A 1 79 ? -4.180 5.400 2.646 1.00 92.88 79 ARG A N 1
ATOM 623 C CA . ARG A 1 79 ? -5.605 5.670 2.434 1.00 92.88 79 ARG A CA 1
ATOM 624 C C . ARG A 1 79 ? -6.401 5.000 3.553 1.00 92.88 79 ARG A C 1
ATOM 626 O O . ARG A 1 79 ? -6.408 3.779 3.659 1.00 92.88 79 ARG A O 1
ATOM 633 N N . LEU A 1 80 ? -7.072 5.798 4.383 1.00 94.06 80 LEU A N 1
ATOM 634 C CA . LEU A 1 80 ? -7.829 5.283 5.525 1.00 94.06 80 LEU A CA 1
ATOM 635 C C . LEU A 1 80 ? -9.280 4.947 5.135 1.00 94.06 80 LEU A C 1
ATOM 637 O O . LEU A 1 80 ? -9.951 5.790 4.525 1.00 94.06 80 LEU A O 1
ATOM 641 N N . PRO A 1 81 ? -9.794 3.758 5.501 1.00 94.31 81 PRO A N 1
ATOM 642 C CA . PRO A 1 81 ? -11.227 3.484 5.470 1.00 94.31 81 PRO A CA 1
ATOM 643 C C . PRO A 1 81 ? -11.960 4.363 6.497 1.00 94.31 81 PRO A C 1
ATOM 645 O O . PRO A 1 81 ? -11.385 4.758 7.511 1.00 94.31 81 PRO A O 1
ATOM 648 N N . ARG A 1 82 ? -13.243 4.670 6.263 1.00 95.06 82 ARG A N 1
ATOM 649 C CA . ARG A 1 82 ? -14.056 5.449 7.222 1.00 95.06 82 ARG A CA 1
ATOM 650 C C . ARG A 1 82 ? -14.597 4.570 8.346 1.00 95.06 82 ARG A C 1
ATOM 652 O O . ARG A 1 82 ? -14.956 5.069 9.407 1.00 95.06 82 ARG A O 1
ATOM 659 N N . SER A 1 83 ? -14.707 3.273 8.082 1.00 96.56 83 SER A N 1
ATOM 660 C CA . SER A 1 83 ? -15.182 2.252 9.007 1.00 96.56 83 SER A CA 1
ATOM 661 C C . SER A 1 83 ? -14.638 0.880 8.609 1.00 96.56 83 SER A C 1
ATOM 663 O O . SER A 1 83 ? -14.291 0.673 7.447 1.00 96.56 83 SER A O 1
ATOM 665 N N . ALA A 1 84 ? -14.663 -0.091 9.526 1.00 96.69 84 ALA A N 1
ATOM 666 C CA . ALA A 1 84 ? -14.342 -1.487 9.207 1.00 96.69 84 ALA A CA 1
ATOM 667 C C . ALA 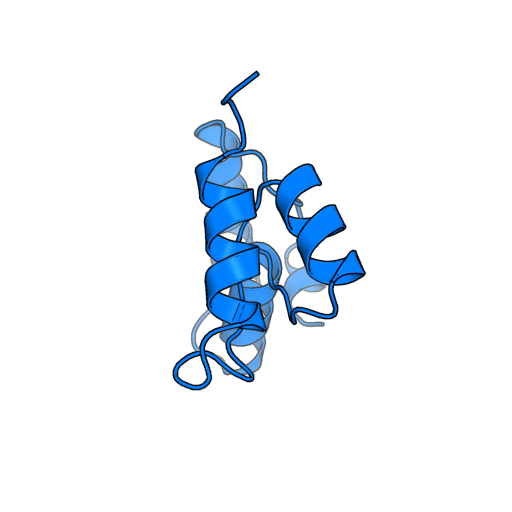A 1 84 ? -15.166 -2.023 8.024 1.00 96.69 84 ALA A C 1
ATOM 669 O O . ALA A 1 84 ? -14.647 -2.710 7.153 1.00 96.69 84 ALA A O 1
ATOM 670 N N . SER A 1 85 ? -16.432 -1.610 7.919 1.00 96.62 85 SER A N 1
ATOM 671 C CA . SER A 1 85 ? -17.327 -2.077 6.861 1.00 96.62 85 SER A CA 1
ATOM 672 C C . SER A 1 85 ? -16.894 -1.702 5.441 1.00 96.62 85 SER A C 1
ATOM 674 O O . SER A 1 85 ? -17.324 -2.366 4.499 1.00 96.62 85 SER A O 1
ATOM 676 N N . ASP A 1 86 ? -16.045 -0.682 5.284 1.00 96.25 86 ASP A N 1
ATOM 677 C CA . ASP A 1 86 ? -15.503 -0.284 3.983 1.00 96.25 86 ASP A CA 1
ATOM 678 C C . ASP A 1 86 ? -14.504 -1.302 3.415 1.00 96.25 86 ASP A C 1
ATOM 680 O O . ASP A 1 86 ? -14.281 -1.299 2.208 1.00 96.25 86 ASP A O 1
ATOM 684 N N . LEU A 1 87 ? -13.941 -2.179 4.256 1.00 96.00 87 LEU A N 1
ATOM 685 C CA . LEU A 1 87 ? -12.990 -3.225 3.858 1.00 96.00 87 LEU A CA 1
ATOM 686 C C . LEU A 1 87 ? -13.673 -4.502 3.347 1.00 96.00 87 LEU A C 1
ATOM 688 O O . LEU A 1 87 ? -13.001 -5.448 2.969 1.00 96.00 87 LEU A O 1
ATOM 692 N N . ARG A 1 88 ? -15.010 -4.550 3.337 1.00 94.44 88 ARG A N 1
ATOM 693 C CA . ARG A 1 88 ? -15.789 -5.690 2.814 1.00 94.44 88 ARG A CA 1
ATOM 694 C C . ARG A 1 88 ? -16.165 -5.544 1.335 1.00 94.44 88 ARG A C 1
ATOM 696 O O . ARG A 1 88 ? -17.044 -6.264 0.868 1.00 94.44 88 ARG A O 1
ATOM 703 N N . ARG A 1 89 ? -15.629 -4.527 0.663 1.00 77.25 89 ARG A N 1
ATOM 704 C CA . ARG A 1 89 ? -15.969 -4.189 -0.723 1.00 77.25 89 ARG A CA 1
ATOM 705 C C . ARG A 1 89 ? -15.135 -4.967 -1.716 1.00 77.25 89 ARG A C 1
ATOM 707 O O . ARG A 1 89 ? -13.943 -5.175 -1.411 1.00 77.25 89 ARG A O 1
#